Protein AF-A0AAD4Q9Z0-F1 (afdb_monomer_lite)

Structure (mmCIF, N/CA/C/O backbone):
data_AF-A0AAD4Q9Z0-F1
#
_entry.id   AF-A0AAD4Q9Z0-F1
#
loop_
_atom_site.group_PDB
_atom_site.id
_atom_site.type_symbol
_atom_site.label_atom_id
_atom_site.label_alt_id
_atom_site.label_comp_id
_atom_site.label_asym_id
_atom_site.label_entity_id
_atom_site.label_seq_id
_atom_site.pdbx_PDB_ins_code
_atom_site.Cartn_x
_atom_site.Cartn_y
_atom_site.Cartn_z
_atom_site.occupancy
_atom_site.B_iso_or_equiv
_atom_site.auth_seq_id
_atom_site.auth_comp_id
_atom_site.auth_asym_id
_atom_site.auth_atom_id
_atom_site.pdbx_PDB_model_num
ATOM 1 N N . ALA A 1 1 ? -9.300 29.497 -2.563 1.00 42.78 1 ALA A N 1
ATOM 2 C CA . ALA A 1 1 ? -9.870 29.182 -1.239 1.00 42.78 1 ALA A CA 1
ATOM 3 C C . ALA A 1 1 ? -8.711 28.907 -0.290 1.00 42.78 1 ALA A C 1
ATOM 5 O O . ALA A 1 1 ? -7.998 27.943 -0.515 1.00 42.78 1 ALA A O 1
ATOM 6 N N . ASN A 1 2 ? -8.499 29.777 0.702 1.00 52.75 2 ASN A N 1
ATOM 7 C CA . ASN A 1 2 ? -7.398 29.707 1.675 1.00 52.75 2 ASN A CA 1
ATOM 8 C C . ASN A 1 2 ? -7.955 29.456 3.087 1.00 52.75 2 ASN A C 1
ATOM 10 O O . ASN A 1 2 ? -7.625 30.173 4.026 1.00 52.75 2 ASN A O 1
ATOM 14 N N . GLY A 1 3 ? -8.857 28.484 3.236 1.00 47.12 3 GLY A N 1
ATOM 15 C CA . GLY A 1 3 ? -9.073 27.906 4.562 1.00 47.12 3 GLY A CA 1
ATOM 16 C C . GLY A 1 3 ? -7.831 27.077 4.892 1.00 47.12 3 GLY A C 1
ATOM 17 O O . GLY A 1 3 ? -7.337 26.436 3.961 1.00 47.12 3 GLY A O 1
ATOM 18 N N . PRO A 1 4 ? -7.292 27.087 6.128 1.00 50.19 4 PRO A N 1
ATOM 19 C CA . PRO A 1 4 ? -6.265 26.126 6.516 1.00 50.19 4 PRO A CA 1
ATOM 20 C C . PRO A 1 4 ? -6.812 24.756 6.136 1.00 50.19 4 PRO A C 1
ATOM 22 O O . PRO A 1 4 ? -7.835 24.329 6.674 1.00 50.19 4 PRO A O 1
ATOM 25 N N . GLY A 1 5 ? -6.238 24.169 5.079 1.00 47.41 5 GLY A N 1
ATOM 26 C CA . GLY A 1 5 ? -6.745 22.943 4.491 1.00 47.41 5 GLY A CA 1
ATOM 27 C C . GLY A 1 5 ? -6.821 21.961 5.630 1.00 47.41 5 GLY A C 1
ATOM 28 O O . GLY A 1 5 ? -5.785 21.737 6.250 1.00 47.41 5 GLY A O 1
ATOM 29 N N . LEU A 1 6 ? -8.044 21.521 5.955 1.00 47.78 6 LEU A N 1
ATOM 30 C CA . LEU A 1 6 ? -8.348 20.598 7.040 1.00 47.78 6 LEU A CA 1
ATOM 31 C C . LEU A 1 6 ? -7.199 19.597 7.064 1.00 47.78 6 LEU A C 1
ATOM 33 O O . LEU A 1 6 ? -7.098 18.796 6.130 1.00 47.78 6 LEU A O 1
ATOM 37 N N . ALA A 1 7 ? -6.264 19.741 8.013 1.00 48.88 7 ALA A N 1
ATOM 38 C CA . ALA A 1 7 ? -5.163 18.806 8.115 1.00 48.88 7 ALA A CA 1
ATOM 39 C C . ALA A 1 7 ? -5.889 17.488 8.277 1.00 48.88 7 ALA A C 1
ATOM 41 O O . ALA A 1 7 ? -6.678 17.338 9.210 1.00 48.88 7 ALA A O 1
ATOM 42 N N . ALA A 1 8 ? -5.795 16.636 7.262 1.00 56.03 8 ALA A N 1
ATOM 43 C CA . ALA A 1 8 ? -6.448 15.354 7.259 1.00 56.03 8 ALA A CA 1
ATOM 44 C C . ALA A 1 8 ? -6.046 14.706 8.584 1.00 56.03 8 ALA A C 1
ATOM 46 O O . ALA A 1 8 ? -4.898 14.301 8.718 1.00 56.03 8 ALA A O 1
ATOM 47 N N . LEU A 1 9 ? -6.943 14.676 9.583 1.00 54.03 9 LEU A N 1
ATOM 48 C CA . LEU A 1 9 ? -6.650 14.147 10.930 1.00 54.03 9 LEU A CA 1
ATOM 49 C C . LEU A 1 9 ? -6.200 12.675 10.867 1.00 54.03 9 LEU A C 1
ATOM 51 O O . LEU A 1 9 ? -5.682 12.120 11.821 1.00 54.03 9 LEU A O 1
ATOM 55 N N . HIS A 1 10 ? -6.371 12.081 9.692 1.00 54.38 10 HIS A N 1
ATOM 56 C CA . HIS A 1 10 ? -6.006 10.752 9.245 1.00 54.38 10 HIS A CA 1
ATOM 57 C C . HIS A 1 10 ? -4.629 10.641 8.574 1.00 54.38 10 HIS A C 1
ATOM 59 O O . HIS A 1 10 ? -4.269 9.561 8.112 1.00 54.38 10 HIS A O 1
ATOM 65 N N . GLY A 1 11 ? -3.855 11.731 8.484 1.00 52.44 11 GLY A N 1
ATOM 66 C CA . GLY A 1 11 ? -2.413 11.727 8.199 1.00 52.44 11 GLY A CA 1
ATOM 67 C C . GLY A 1 11 ? -1.963 11.166 6.844 1.00 52.44 11 GLY A C 1
ATOM 68 O O . GLY A 1 11 ? -0.774 10.915 6.667 1.00 52.44 11 GLY A O 1
ATOM 69 N N . GLN A 1 12 ? -2.867 10.938 5.887 1.00 60.53 12 GLN A N 1
ATOM 70 C CA . GLN A 1 12 ? -2.547 10.205 4.655 1.00 60.53 12 GLN A CA 1
ATOM 71 C C . GLN A 1 12 ? -2.556 11.094 3.404 1.00 60.53 12 GLN A C 1
ATOM 73 O O . GLN A 1 12 ? -3.458 11.901 3.172 1.00 60.53 12 GLN A O 1
ATOM 78 N N . VAL A 1 13 ? -1.517 10.924 2.581 1.00 60.16 13 VAL A N 1
ATOM 79 C CA . VAL A 1 13 ? -1.184 11.764 1.421 1.00 60.16 13 VAL A CA 1
ATOM 80 C C . VAL A 1 13 ? -1.936 11.303 0.164 1.00 60.16 13 VAL A C 1
ATOM 82 O O . VAL A 1 13 ? -1.313 10.863 -0.792 1.00 60.16 13 VAL A O 1
ATOM 85 N N . GLY A 1 14 ? -3.272 11.375 0.137 1.00 66.25 14 GLY A N 1
ATOM 86 C CA . GLY A 1 14 ? -4.087 11.061 -1.056 1.00 66.25 14 GLY A CA 1
ATOM 87 C C . GLY A 1 14 ? -3.618 9.819 -1.841 1.00 66.25 14 GLY A C 1
ATOM 88 O O . GLY A 1 14 ? -3.220 8.818 -1.256 1.00 66.25 14 GLY A O 1
ATOM 89 N N . HIS A 1 15 ? -3.590 9.889 -3.176 1.00 66.81 15 HIS A N 1
ATOM 90 C CA . HIS A 1 15 ? -3.101 8.781 -4.015 1.00 66.81 15 HIS A CA 1
ATOM 91 C C . HIS A 1 15 ? -1.567 8.603 -4.008 1.00 66.81 15 HIS A C 1
ATOM 93 O O . HIS A 1 15 ? -1.054 7.729 -4.702 1.00 66.81 15 HIS A O 1
ATOM 99 N N . HIS A 1 16 ? -0.824 9.467 -3.312 1.00 75.19 16 HIS A N 1
ATOM 100 C CA . HIS A 1 16 ? 0.640 9.440 -3.265 1.00 75.19 16 HIS A CA 1
ATOM 101 C C . HIS A 1 16 ? 1.180 8.729 -2.021 1.00 75.19 16 HIS A C 1
ATOM 103 O O . HIS A 1 16 ? 2.364 8.400 -1.982 1.00 75.19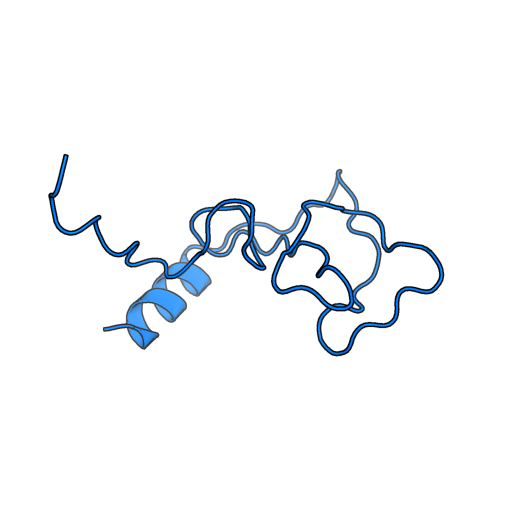 16 HIS A O 1
ATOM 109 N N . GLY A 1 17 ? 0.342 8.538 -1.001 1.00 79.25 17 GLY A N 1
ATOM 110 C CA . GLY A 1 17 ? 0.712 7.928 0.266 1.00 79.25 17 GLY A CA 1
ATOM 111 C C . GLY A 1 17 ? 0.757 6.405 0.202 1.00 79.25 17 GLY A C 1
ATOM 112 O O . GLY A 1 17 ? 0.172 5.780 -0.678 1.00 79.25 17 GLY A O 1
ATOM 113 N N . VAL A 1 18 ? 1.420 5.814 1.200 1.00 85.00 18 VAL A N 1
ATOM 114 C CA . VAL A 1 18 ? 1.520 4.356 1.423 1.00 85.00 18 VAL A CA 1
ATOM 115 C C . VAL A 1 18 ? 0.171 3.648 1.279 1.00 85.00 18 VAL A C 1
ATOM 117 O O . VAL A 1 18 ? 0.105 2.539 0.753 1.00 85.00 18 VAL A O 1
ATOM 120 N N . PHE A 1 19 ? -0.892 4.292 1.749 1.00 82.38 19 PHE A N 1
ATOM 121 C CA . PHE A 1 19 ? -2.262 3.808 1.713 1.00 82.38 19 PHE A CA 1
ATOM 122 C C . PHE A 1 19 ? -3.116 4.849 0.983 1.00 82.38 19 PHE A C 1
ATOM 124 O O . PHE A 1 19 ? -3.099 6.028 1.337 1.00 82.38 19 PHE A O 1
ATOM 131 N N . GLY A 1 20 ? -3.844 4.418 -0.051 1.00 73.31 20 GLY A N 1
ATOM 132 C CA . GLY A 1 20 ? -4.697 5.310 -0.850 1.00 73.31 20 GLY A CA 1
ATOM 133 C C . GLY A 1 20 ? -6.090 5.557 -0.253 1.00 73.31 20 GLY A C 1
ATOM 134 O O . GLY A 1 20 ? -6.797 6.466 -0.679 1.00 73.31 20 GLY A O 1
ATOM 135 N N . CYS A 1 21 ? -6.503 4.742 0.717 1.00 72.25 21 CYS A N 1
ATOM 136 C CA . CYS A 1 21 ? -7.781 4.848 1.417 1.00 72.25 21 CYS A CA 1
ATOM 13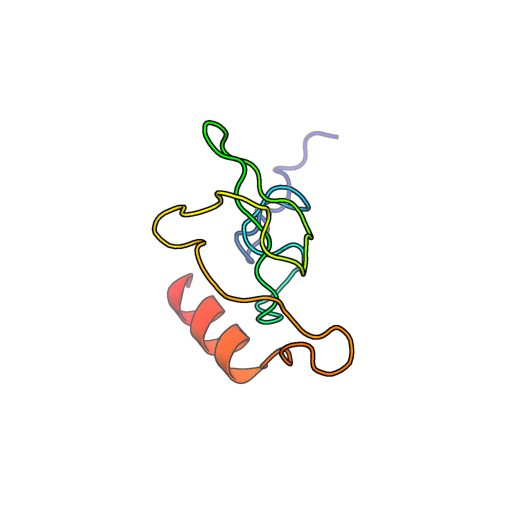7 C C . CYS A 1 21 ? -7.663 5.766 2.643 1.00 72.25 21 CYS A C 1
ATOM 139 O O . CYS A 1 21 ? -6.587 5.912 3.215 1.00 72.25 21 CYS A O 1
ATOM 141 N N . ARG A 1 22 ? -8.776 6.381 3.070 1.00 56.28 22 ARG A N 1
ATOM 142 C CA . ARG A 1 22 ? -8.740 7.413 4.120 1.00 56.28 22 ARG A CA 1
ATOM 143 C C . ARG A 1 22 ? -8.487 6.878 5.535 1.00 56.28 22 ARG A C 1
ATOM 145 O O . ARG A 1 22 ? -8.155 7.681 6.383 1.00 56.28 22 ARG A O 1
ATOM 152 N N . GLU A 1 23 ? -8.557 5.571 5.789 1.00 58.44 23 GLU A N 1
ATOM 153 C CA . GLU A 1 23 ? -8.222 4.958 7.085 1.00 58.44 23 GLU A CA 1
ATOM 154 C C . GLU A 1 23 ? -7.868 3.482 6.886 1.00 58.44 23 GLU A C 1
ATOM 156 O O . GLU A 1 23 ? -8.736 2.704 6.497 1.00 58.44 23 GLU A O 1
ATOM 161 N N . TYR A 1 24 ? -6.609 3.104 7.131 1.00 65.62 24 TYR A N 1
ATOM 162 C CA . TYR A 1 24 ? -6.140 1.742 7.437 1.00 65.62 24 TYR A CA 1
ATOM 163 C C . TYR A 1 24 ? -6.899 0.568 6.785 1.00 65.62 24 TYR A C 1
ATOM 165 O O . TYR A 1 24 ? -7.182 -0.436 7.438 1.00 65.62 24 TYR A O 1
ATOM 173 N N . CYS A 1 25 ? -7.181 0.628 5.480 1.00 75.25 25 CYS A N 1
ATOM 174 C CA . CYS A 1 25 ? -7.805 -0.492 4.767 1.00 75.25 25 CYS A CA 1
ATOM 175 C C . CYS A 1 25 ? -6.873 -1.711 4.658 1.00 75.25 25 CYS A C 1
ATOM 177 O O . CYS A 1 25 ? -7.228 -2.688 4.017 1.00 75.25 25 CYS A O 1
ATOM 179 N N . GLY A 1 26 ? -5.660 -1.642 5.222 1.00 80.06 26 GLY A N 1
ATOM 180 C CA . GLY A 1 26 ? -4.630 -2.679 5.160 1.00 80.06 26 GLY A CA 1
ATOM 181 C C . GLY A 1 26 ? -3.985 -2.831 3.781 1.00 80.06 26 GLY A C 1
ATOM 182 O O . GLY A 1 26 ? -2.937 -3.461 3.665 1.00 80.06 26 GLY A O 1
ATOM 183 N N . LEU A 1 27 ? -4.567 -2.226 2.741 1.00 87.81 27 LEU A N 1
ATOM 184 C CA . LEU A 1 27 ? -4.083 -2.319 1.373 1.00 87.81 27 LEU A CA 1
ATOM 185 C C . LEU A 1 27 ? -2.976 -1.300 1.102 1.00 87.81 27 LEU A C 1
ATOM 187 O O . LEU A 1 27 ? -3.224 -0.137 0.773 1.00 87.81 27 LEU A O 1
ATOM 191 N N . ARG A 1 28 ? -1.7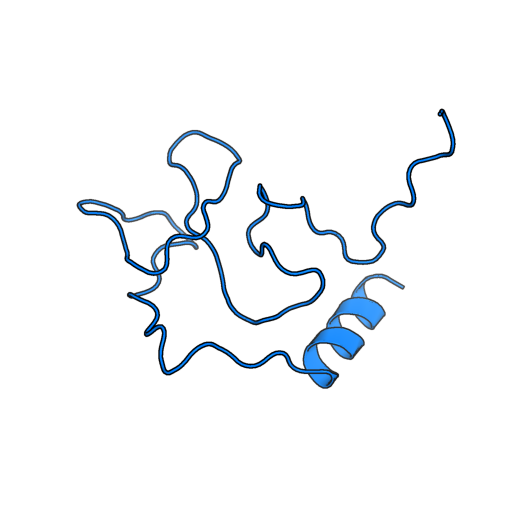39 -1.763 1.247 1.00 88.50 28 ARG A N 1
ATOM 192 C CA . ARG A 1 28 ? -0.536 -0.980 0.986 1.00 88.50 28 ARG A CA 1
ATOM 193 C C . ARG A 1 28 ? -0.236 -0.888 -0.517 1.00 88.50 28 ARG A C 1
ATOM 195 O O . ARG A 1 28 ? -0.295 -1.891 -1.222 1.00 88.50 28 ARG A O 1
ATOM 202 N N . GLY A 1 29 ? 0.114 0.307 -0.991 1.00 90.19 29 GLY A N 1
ATOM 203 C CA . GLY A 1 29 ? 0.628 0.541 -2.343 1.00 90.19 29 GLY A CA 1
ATOM 204 C C . GLY A 1 29 ? 2.128 0.249 -2.482 1.00 90.19 29 GLY A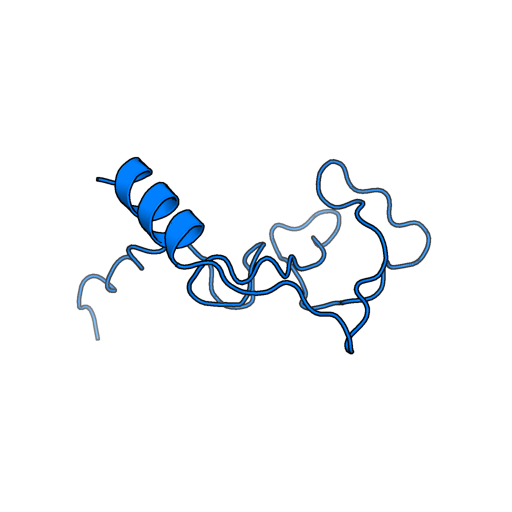 C 1
ATOM 205 O O . GLY A 1 29 ? 2.834 0.011 -1.504 1.00 90.19 29 GLY A O 1
ATOM 206 N N . ARG A 1 30 ? 2.647 0.327 -3.709 1.00 93.38 30 ARG A N 1
ATOM 207 C CA . ARG A 1 30 ? 4.066 0.113 -4.035 1.00 93.38 30 ARG A CA 1
ATOM 208 C C . ARG A 1 30 ? 4.822 1.427 -4.083 1.00 93.38 30 ARG A C 1
ATOM 210 O O . ARG A 1 30 ? 4.457 2.310 -4.851 1.00 93.38 30 ARG A O 1
ATOM 217 N N . HIS A 1 31 ? 5.888 1.548 -3.304 1.00 93.50 31 HIS A N 1
ATOM 218 C CA . HIS A 1 31 ? 6.738 2.732 -3.313 1.00 93.50 31 HIS A CA 1
ATOM 219 C C . HIS A 1 31 ? 7.533 2.835 -4.615 1.00 93.50 31 HIS A C 1
ATOM 221 O O . HIS A 1 31 ? 8.126 1.853 -5.065 1.00 93.50 31 HIS A O 1
ATOM 227 N N . LYS A 1 32 ? 7.605 4.028 -5.194 1.00 92.88 32 LYS A N 1
ATOM 228 C CA . LYS A 1 32 ? 8.445 4.332 -6.347 1.00 92.88 32 LYS A CA 1
ATOM 229 C C . LYS A 1 32 ? 9.920 4.340 -5.923 1.00 92.88 32 LYS A C 1
ATOM 231 O O . LYS A 1 32 ? 10.295 5.161 -5.089 1.00 92.88 32 LYS A O 1
ATOM 236 N N . PRO A 1 33 ? 10.794 3.507 -6.510 1.00 92.00 33 PRO A N 1
ATOM 237 C CA . PRO A 1 33 ? 12.227 3.610 -6.253 1.00 92.00 33 PRO A CA 1
ATOM 238 C C . PRO A 1 33 ? 12.747 5.011 -6.609 1.00 92.00 33 PRO A C 1
ATOM 240 O O . PRO A 1 33 ? 12.420 5.550 -7.667 1.00 92.00 33 PRO A O 1
ATOM 243 N N . GLY A 1 34 ? 13.521 5.621 -5.708 1.00 92.44 34 GLY A N 1
ATOM 244 C CA . GLY A 1 34 ? 14.104 6.953 -5.914 1.00 92.44 34 GLY A CA 1
ATOM 245 C C . GLY A 1 34 ? 13.118 8.130 -5.879 1.00 92.44 34 GLY A C 1
ATOM 246 O O . GLY A 1 34 ? 13.504 9.243 -6.222 1.00 92.44 34 GLY A O 1
ATOM 247 N N . GLY A 1 35 ? 11.858 7.926 -5.482 1.00 90.69 35 GLY A N 1
ATOM 248 C CA . GLY A 1 35 ? 10.882 9.008 -5.328 1.00 90.69 35 GLY A CA 1
ATOM 249 C C . GLY A 1 35 ? 9.981 8.802 -4.111 1.00 90.69 35 GLY A C 1
ATOM 250 O O . GLY A 1 35 ? 9.942 7.701 -3.589 1.00 90.69 35 GLY A O 1
ATOM 251 N N . PRO A 1 36 ? 9.236 9.825 -3.661 1.00 88.25 36 PRO A N 1
ATOM 252 C CA . PRO A 1 36 ? 8.447 9.756 -2.424 1.00 88.25 36 PRO A CA 1
ATOM 253 C C . PRO A 1 36 ? 7.041 9.154 -2.605 1.00 88.25 36 PRO A C 1
ATOM 255 O O . PRO A 1 36 ? 6.228 9.180 -1.683 1.00 88.25 36 PRO A O 1
ATOM 258 N N . HIS A 1 37 ? 6.705 8.693 -3.809 1.00 89.19 37 HIS A N 1
ATOM 259 C CA . HIS A 1 37 ? 5.334 8.353 -4.184 1.00 89.19 37 HIS A CA 1
ATOM 260 C C . HIS A 1 37 ? 5.056 6.861 -4.070 1.00 89.19 37 HIS A C 1
ATOM 262 O O . HIS A 1 37 ? 5.932 6.038 -4.321 1.00 89.19 37 HIS A O 1
ATOM 268 N N . TYR A 1 38 ? 3.806 6.522 -3.783 1.00 90.94 38 TYR A N 1
ATOM 269 C CA . TYR A 1 38 ? 3.288 5.164 -3.853 1.00 90.94 38 TYR A CA 1
ATOM 270 C C . TYR A 1 38 ? 2.279 5.026 -4.995 1.00 90.94 38 TYR A C 1
ATOM 272 O O . TYR A 1 38 ? 1.567 5.972 -5.326 1.00 90.94 38 TYR A O 1
ATOM 280 N N . TYR A 1 39 ? 2.213 3.835 -5.585 1.00 90.00 39 TYR A N 1
ATOM 281 C CA . TYR A 1 39 ? 1.255 3.472 -6.625 1.00 90.00 39 TYR A CA 1
ATOM 282 C C . TYR A 1 39 ? 0.308 2.370 -6.135 1.00 90.00 39 TYR A C 1
ATOM 284 O O . TYR A 1 39 ? 0.750 1.467 -5.419 1.00 90.00 39 TYR A O 1
ATOM 292 N N . PRO A 1 40 ? -0.973 2.373 -6.545 1.00 88.81 40 PRO A N 1
ATOM 293 C CA . PRO A 1 40 ? -1.947 1.345 -6.178 1.00 88.81 40 PRO A CA 1
ATOM 294 C C . PRO A 1 40 ? -1.750 0.055 -7.000 1.00 88.81 40 PRO A C 1
ATOM 296 O O . PRO A 1 40 ? -2.645 -0.392 -7.711 1.00 88.81 40 PRO A O 1
ATOM 299 N N . ALA A 1 41 ? -0.554 -0.533 -6.938 1.00 91.81 41 ALA A N 1
ATOM 300 C CA . ALA A 1 41 ? -0.207 -1.763 -7.640 1.00 91.81 41 ALA A CA 1
ATOM 301 C C . ALA A 1 41 ? -0.310 -2.975 -6.700 1.00 91.81 41 ALA A C 1
ATOM 303 O O . ALA A 1 41 ? 0.430 -3.091 -5.724 1.00 91.81 41 ALA A O 1
ATOM 304 N N . LEU A 1 42 ? -1.224 -3.896 -7.013 1.00 93.94 42 LEU A N 1
ATOM 305 C CA . LEU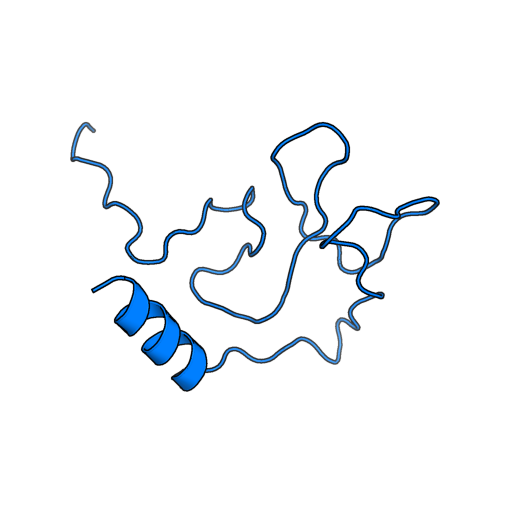 A 1 42 ? -1.405 -5.131 -6.240 1.00 93.94 42 LEU A CA 1
ATOM 306 C C . LEU A 1 42 ? -0.252 -6.116 -6.470 1.00 93.94 42 LEU A C 1
ATOM 308 O O . LEU A 1 42 ? 0.191 -6.797 -5.544 1.00 93.94 42 LEU A O 1
ATOM 312 N N . LEU A 1 43 ? 0.271 -6.142 -7.696 1.00 95.31 43 LEU A N 1
ATOM 313 C CA . LEU A 1 43 ? 1.388 -6.995 -8.076 1.00 95.31 43 LEU A CA 1
ATOM 314 C C . LEU A 1 43 ? 2.725 -6.351 -7.696 1.00 95.31 43 LEU A C 1
ATOM 316 O O . LEU A 1 43 ? 2.898 -5.132 -7.788 1.00 95.31 43 LEU A O 1
ATOM 320 N N . LYS A 1 44 ? 3.671 -7.181 -7.261 1.00 95.00 44 LYS A N 1
ATOM 321 C CA . LYS A 1 44 ? 5.063 -6.811 -7.025 1.00 95.00 44 LYS A CA 1
ATOM 322 C C . LYS A 1 44 ? 5.760 -6.660 -8.386 1.00 95.00 44 LYS A C 1
ATOM 324 O O . LYS A 1 44 ? 5.715 -7.602 -9.179 1.00 95.00 44 LYS A O 1
ATOM 329 N N . PRO A 1 45 ? 6.368 -5.500 -8.692 1.00 93.25 45 PRO A N 1
ATOM 330 C CA . PRO A 1 45 ? 7.117 -5.334 -9.934 1.00 93.25 45 PRO A CA 1
ATOM 331 C C . PRO A 1 45 ? 8.328 -6.278 -10.005 1.00 93.25 45 PRO A C 1
ATOM 333 O O . PRO A 1 45 ? 8.823 -6.751 -8.982 1.00 93.25 45 PRO A O 1
ATOM 336 N N . THR A 1 46 ? 8.824 -6.536 -11.212 1.00 93.75 46 THR A N 1
ATOM 337 C CA . THR A 1 46 ? 10.060 -7.303 -11.425 1.00 93.75 46 THR A CA 1
ATOM 338 C C . THR A 1 46 ? 11.264 -6.538 -10.873 1.00 93.75 46 TH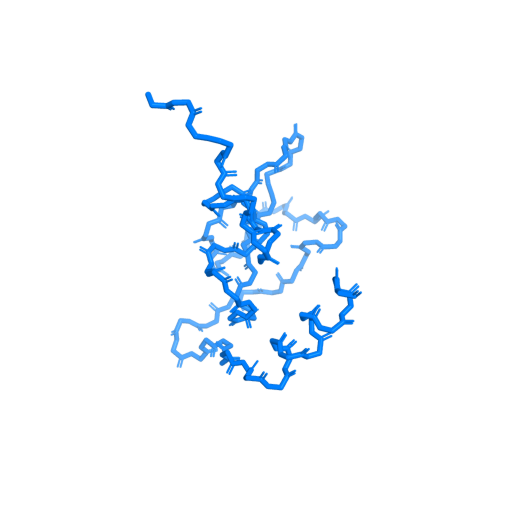R A C 1
ATOM 340 O O . THR A 1 46 ? 11.284 -5.308 -10.926 1.00 93.75 46 THR A O 1
ATOM 343 N N . ASP A 1 47 ? 12.238 -7.259 -10.309 1.00 92.19 47 ASP A N 1
ATOM 344 C CA . ASP A 1 47 ? 13.451 -6.698 -9.688 1.00 92.19 47 ASP A CA 1
ATOM 345 C C . ASP A 1 47 ? 13.170 -5.618 -8.628 1.00 92.19 47 ASP A C 1
ATOM 347 O O . ASP A 1 47 ? 13.938 -4.679 -8.413 1.00 92.19 47 ASP A O 1
ATOM 351 N N . TYR A 1 48 ? 12.036 -5.756 -7.939 1.00 92.69 48 TYR A N 1
ATOM 352 C CA . TYR A 1 48 ? 11.592 -4.837 -6.906 1.00 92.69 48 TYR A CA 1
ATOM 353 C C . TYR A 1 48 ? 11.882 -5.409 -5.522 1.00 92.69 48 TYR A C 1
ATOM 355 O O . TYR A 1 48 ? 11.172 -6.301 -5.064 1.00 92.69 48 TYR A O 1
ATOM 363 N N . ALA A 1 49 ? 12.902 -4.869 -4.855 1.00 92.38 49 ALA A N 1
ATOM 364 C CA . ALA A 1 49 ? 13.272 -5.218 -3.485 1.00 92.38 49 ALA A CA 1
ATOM 365 C C . ALA A 1 49 ? 13.523 -3.947 -2.667 1.00 92.38 49 ALA A C 1
ATOM 367 O O . ALA A 1 49 ? 14.660 -3.582 -2.366 1.00 92.38 49 ALA A O 1
ATOM 368 N N . LEU A 1 50 ? 12.450 -3.215 -2.359 1.00 92.75 50 LEU A N 1
ATOM 369 C CA . LEU A 1 50 ? 12.565 -1.986 -1.585 1.00 92.75 50 LEU A CA 1
ATOM 370 C C . LEU A 1 50 ? 12.350 -2.260 -0.086 1.00 92.75 50 LEU A C 1
ATOM 372 O O . LEU A 1 50 ? 11.267 -2.729 0.285 1.00 92.75 50 LEU A O 1
ATOM 376 N N . PRO A 1 51 ? 13.310 -1.908 0.794 1.00 91.81 51 PRO A N 1
ATOM 377 C CA . PRO A 1 51 ? 13.163 -2.076 2.234 1.00 91.81 51 PRO A CA 1
ATOM 378 C C . PRO A 1 51 ? 11.854 -1.483 2.753 1.00 91.81 51 PRO A C 1
ATOM 380 O O . PRO A 1 51 ? 11.503 -0.336 2.480 1.00 91.81 51 PRO A O 1
ATOM 383 N N . GLY A 1 52 ? 11.098 -2.299 3.482 1.00 89.38 52 GLY A N 1
ATOM 384 C CA . GLY A 1 52 ? 9.808 -1.907 4.034 1.00 89.38 52 GLY A CA 1
ATOM 385 C C . GLY A 1 52 ? 8.648 -1.864 3.036 1.00 89.38 52 GLY A C 1
ATOM 386 O O . GLY A 1 52 ? 7.530 -1.667 3.494 1.00 89.38 52 GLY A O 1
ATOM 387 N N . CYS A 1 53 ? 8.847 -2.073 1.729 1.00 92.19 53 CYS A N 1
ATOM 388 C CA . CYS A 1 53 ? 7.777 -2.163 0.720 1.00 92.19 53 CYS A CA 1
ATOM 389 C C . CYS A 1 53 ? 7.806 -3.481 -0.087 1.00 92.19 53 CYS A C 1
ATOM 391 O O . CYS A 1 53 ? 7.146 -3.593 -1.118 1.00 92.19 53 CYS A O 1
ATOM 393 N N . ASP A 1 54 ? 8.535 -4.489 0.394 1.00 93.88 54 ASP A N 1
ATOM 394 C CA . ASP A 1 54 ? 8.863 -5.719 -0.344 1.00 93.88 54 ASP A CA 1
ATOM 395 C C . ASP A 1 54 ? 7.806 -6.846 -0.283 1.00 93.88 54 ASP A C 1
ATOM 397 O O . ASP A 1 54 ? 8.078 -7.996 -0.622 1.00 93.88 54 ASP A O 1
ATOM 401 N N . HIS A 1 55 ? 6.588 -6.530 0.161 1.00 93.12 55 HIS A N 1
ATOM 402 C CA . HIS A 1 55 ? 5.520 -7.515 0.372 1.00 93.12 55 HIS A CA 1
ATOM 403 C C . HIS A 1 55 ? 5.111 -8.260 -0.914 1.00 93.12 55 HIS A C 1
ATOM 405 O O . HIS A 1 55 ? 5.259 -7.739 -2.021 1.00 93.12 55 HIS A O 1
ATOM 411 N N . ASP A 1 56 ? 4.534 -9.452 -0.780 1.00 94.44 56 ASP A N 1
ATOM 412 C CA . ASP A 1 56 ? 4.070 -10.249 -1.923 1.00 94.44 56 ASP A CA 1
ATOM 413 C C . ASP A 1 56 ? 2.882 -9.613 -2.658 1.00 94.44 56 ASP A C 1
ATOM 415 O O . ASP A 1 56 ? 2.367 -8.550 -2.282 1.00 94.44 56 ASP A O 1
ATOM 419 N N . ASN A 1 57 ? 2.478 -10.253 -3.758 1.00 95.19 57 ASN A N 1
ATOM 420 C CA . ASN A 1 57 ? 1.272 -9.905 -4.499 1.00 95.19 57 ASN A CA 1
ATOM 421 C C . ASN A 1 57 ? 0.051 -9.923 -3.576 1.00 95.19 57 ASN A C 1
ATOM 423 O O . ASN A 1 57 ? -0.105 -10.817 -2.746 1.00 95.19 57 ASN A O 1
ATOM 427 N N . VAL A 1 58 ? -0.840 -8.956 -3.769 1.00 93.25 58 VAL A N 1
ATOM 428 C CA . VAL A 1 58 ? -2.145 -8.957 -3.111 1.00 93.25 58 VAL A CA 1
ATOM 429 C C . VAL A 1 58 ? -3.166 -9.569 -4.061 1.00 93.25 58 VAL A C 1
ATOM 431 O O . VAL A 1 58 ? -3.322 -9.099 -5.189 1.00 93.25 58 VAL A O 1
ATOM 434 N N . ASP A 1 59 ? -3.863 -10.605 -3.601 1.00 94.19 59 ASP A N 1
ATOM 435 C CA . ASP A 1 59 ? -4.994 -11.177 -4.326 1.00 94.19 59 ASP A CA 1
ATOM 436 C C . ASP A 1 59 ? -6.186 -10.211 -4.285 1.00 94.19 59 ASP A C 1
ATOM 438 O O . ASP A 1 59 ? -6.666 -9.823 -3.218 1.00 94.19 59 ASP A O 1
ATOM 442 N N . VAL A 1 60 ? -6.678 -9.831 -5.464 1.00 91.62 60 VAL A N 1
ATOM 443 C CA . VAL A 1 60 ? -7.822 -8.923 -5.616 1.00 91.62 60 VAL A CA 1
ATOM 444 C C . VAL A 1 60 ? -9.120 -9.518 -5.066 1.00 91.62 60 VAL A C 1
ATOM 446 O O . VAL A 1 60 ? -10.009 -8.772 -4.660 1.00 91.62 60 VAL A O 1
ATOM 449 N N . TYR A 1 61 ? -9.230 -10.845 -5.005 1.00 94.06 61 TYR A N 1
ATOM 450 C CA . TYR A 1 61 ? -10.393 -11.529 -4.438 1.00 94.06 61 TYR A CA 1
ATOM 451 C C . TYR A 1 61 ? -10.304 -11.688 -2.917 1.00 94.06 61 TYR A C 1
ATOM 453 O O . TYR A 1 61 ? -11.296 -12.034 -2.276 1.00 94.06 61 TYR A O 1
ATOM 461 N N . ASN A 1 62 ? -9.145 -11.385 -2.326 1.00 91.50 62 ASN A N 1
ATOM 462 C CA . ASN A 1 62 ? -8.890 -11.496 -0.896 1.00 91.50 62 ASN A CA 1
ATOM 463 C C . ASN A 1 62 ? -8.161 -10.254 -0.362 1.00 91.50 62 ASN A C 1
ATOM 465 O O . ASN A 1 62 ? -7.069 -10.327 0.208 1.00 91.50 62 ASN A O 1
ATOM 469 N N . LEU A 1 63 ? -8.773 -9.087 -0.574 1.00 88.00 63 LEU A N 1
ATOM 470 C CA . LEU A 1 63 ? -8.224 -7.822 -0.097 1.00 88.00 63 LEU A CA 1
ATOM 471 C C . LEU A 1 63 ? -8.244 -7.739 1.441 1.00 88.00 63 LEU A C 1
ATOM 473 O O . LEU A 1 63 ? -9.179 -8.236 2.081 1.00 88.00 63 LEU A O 1
ATOM 477 N N . PRO A 1 64 ? -7.260 -7.049 2.050 1.00 85.38 64 PRO A N 1
ATOM 478 C CA . PRO A 1 64 ? -7.279 -6.771 3.477 1.00 85.38 64 PRO A CA 1
ATOM 479 C C . PRO A 1 64 ? -8.554 -6.017 3.865 1.00 85.38 64 PRO A C 1
ATOM 481 O O . PRO A 1 64 ? -9.015 -5.118 3.158 1.00 85.38 64 PRO A O 1
ATOM 484 N N . LYS A 1 65 ? -9.138 -6.394 5.003 1.00 82.50 65 LYS A N 1
ATOM 485 C CA . LYS A 1 65 ? -10.323 -5.721 5.537 1.00 82.50 65 LYS A CA 1
ATOM 486 C C . LYS A 1 65 ? -9.895 -4.530 6.378 1.00 82.50 65 LYS A C 1
ATOM 488 O O . LYS A 1 65 ? -8.989 -4.642 7.202 1.00 82.50 65 LYS A O 1
ATOM 493 N N . ALA A 1 66 ? -10.604 -3.417 6.221 1.00 79.75 66 ALA A N 1
ATOM 494 C CA . ALA A 1 66 ? -10.497 -2.313 7.161 1.00 79.75 66 ALA A CA 1
ATOM 495 C C . ALA A 1 66 ? -10.926 -2.775 8.565 1.00 79.75 66 ALA A C 1
ATOM 497 O O . ALA A 1 66 ? -11.868 -3.558 8.713 1.00 79.75 66 ALA A O 1
ATOM 498 N N . SER A 1 67 ? -10.248 -2.272 9.596 1.00 81.69 67 SER A N 1
ATOM 499 C CA . SER A 1 67 ? -10.553 -2.579 10.993 1.00 81.69 67 SER A CA 1
ATOM 500 C C . SER A 1 67 ? -10.860 -1.302 11.759 1.00 81.69 67 SER A C 1
ATOM 502 O O . SER A 1 67 ? -10.000 -0.435 11.919 1.00 81.69 67 SER A O 1
ATOM 504 N N . SER A 1 68 ? -12.082 -1.212 12.287 1.00 81.75 68 SER A N 1
ATOM 505 C CA . SER A 1 68 ? -12.496 -0.108 13.158 1.00 81.75 68 SER A CA 1
ATOM 506 C C . SER A 1 68 ? -11.622 -0.012 14.407 1.00 81.75 68 SER A C 1
ATOM 508 O O . SER A 1 68 ? -11.271 1.083 14.826 1.00 81.75 68 SER A O 1
ATOM 510 N N . ARG A 1 69 ? -11.192 -1.153 14.960 1.00 85.94 69 ARG A N 1
ATOM 511 C CA . ARG A 1 69 ? -10.269 -1.194 16.098 1.00 85.94 69 ARG A CA 1
ATOM 512 C C . ARG A 1 69 ? -8.911 -0.582 15.752 1.00 85.94 69 ARG A C 1
ATOM 514 O O . ARG A 1 69 ? -8.431 0.259 16.501 1.00 85.94 69 ARG A O 1
ATOM 521 N N . GLN A 1 70 ? -8.311 -0.978 14.625 1.00 80.50 70 GLN A N 1
ATOM 522 C CA . GLN A 1 70 ? -7.019 -0.423 14.193 1.00 80.50 70 GLN A CA 1
ATOM 523 C C . GLN A 1 70 ? -7.123 1.075 13.914 1.00 80.50 70 GLN A C 1
ATOM 525 O O . GLN A 1 70 ? -6.199 1.822 14.229 1.00 80.50 70 GLN A O 1
ATOM 530 N N . TYR A 1 71 ? -8.259 1.508 13.365 1.00 77.81 71 TYR A N 1
ATOM 531 C CA . TYR A 1 71 ? -8.550 2.917 13.177 1.00 77.81 71 TYR A CA 1
ATOM 532 C C . TYR A 1 71 ? -8.587 3.675 14.509 1.00 77.81 71 TYR A C 1
ATOM 534 O O . TYR A 1 71 ? -7.846 4.640 14.681 1.00 77.81 71 TYR A O 1
ATOM 542 N N . SER A 1 72 ? -9.379 3.210 15.479 1.00 82.25 72 SER A N 1
ATOM 543 C CA . SER A 1 72 ? -9.469 3.836 16.803 1.00 82.25 72 SER A CA 1
ATOM 544 C C . SER A 1 72 ? -8.124 3.851 17.536 1.00 82.25 72 SER A C 1
ATOM 546 O O . SER A 1 72 ? -7.751 4.869 18.110 1.00 82.25 72 SER A O 1
ATOM 548 N N . GLU A 1 73 ? -7.358 2.758 17.481 1.00 84.12 73 GLU A N 1
ATOM 549 C CA . GLU A 1 73 ? -6.001 2.697 18.040 1.00 84.12 73 GLU A CA 1
ATOM 550 C C . GLU A 1 73 ? -5.045 3.676 17.340 1.00 84.12 73 GLU A C 1
ATOM 552 O O . GLU A 1 73 ? -4.179 4.253 17.990 1.00 84.12 73 GLU A O 1
ATOM 557 N N . GLY A 1 74 ? -5.183 3.864 16.024 1.00 77.31 74 GLY A N 1
ATOM 558 C CA . GLY A 1 74 ? -4.424 4.848 15.252 1.00 77.31 74 GLY A CA 1
ATOM 559 C C . GLY A 1 74 ? -4.756 6.280 15.640 1.00 77.31 74 GLY A C 1
ATOM 560 O O . GLY A 1 74 ? -3.843 7.057 15.908 1.00 77.31 74 GLY A O 1
ATOM 561 N N . LEU A 1 75 ? -6.044 6.599 15.744 1.00 75.88 75 LEU A N 1
ATOM 562 C CA . LEU A 1 75 ? -6.521 7.915 16.155 1.00 75.88 75 LEU A CA 1
ATOM 563 C C . LEU A 1 75 ? -6.046 8.271 17.570 1.00 75.88 75 LEU A C 1
ATOM 565 O O . LEU A 1 75 ? -5.543 9.368 17.782 1.00 75.88 75 LEU A O 1
ATOM 569 N N . ASN A 1 76 ? -6.105 7.322 18.507 1.00 82.31 76 ASN A N 1
ATOM 570 C CA . ASN A 1 76 ? -5.623 7.516 19.879 1.00 82.31 76 ASN A CA 1
ATOM 571 C C . ASN A 1 76 ? -4.109 7.766 19.983 1.00 82.31 76 ASN A C 1
ATOM 573 O O . ASN A 1 76 ? -3.655 8.215 21.024 1.00 82.31 76 ASN A O 1
ATOM 577 N N . ARG A 1 77 ? -3.309 7.447 18.956 1.00 77.50 77 ARG A N 1
ATOM 578 C CA . ARG A 1 77 ? -1.872 7.785 18.933 1.00 77.50 77 ARG A CA 1
ATOM 579 C C . ARG A 1 77 ? -1.597 9.209 18.447 1.00 77.50 77 ARG A C 1
ATOM 581 O O . ARG A 1 77 ? -0.461 9.661 18.554 1.00 77.50 77 ARG A O 1
ATOM 588 N N . LEU A 1 78 ? -2.587 9.860 17.839 1.00 69.75 78 LEU A N 1
ATOM 589 C CA . LEU A 1 78 ? -2.473 11.202 17.264 1.00 69.75 78 LEU A CA 1
ATOM 590 C C . LEU A 1 78 ? -3.067 12.290 18.171 1.00 69.75 78 LEU A C 1
ATOM 592 O O . LEU A 1 78 ? -2.774 13.465 17.955 1.00 69.75 78 LEU A O 1
ATOM 596 N N . LEU A 1 79 ? -3.908 11.893 19.130 1.00 69.81 79 LEU A N 1
ATOM 597 C CA . LEU A 1 79 ? -4.511 12.739 20.164 1.00 69.81 79 LEU A CA 1
ATOM 598 C C . LEU A 1 79 ? -3.692 12.665 21.455 1.00 69.81 79 LEU A C 1
ATOM 600 O O . LEU A 1 79 ? -3.601 13.713 22.130 1.00 69.81 79 LEU A O 1
#

Organism: NCBI:txid416441

Foldseek 3Di:
DPDPPPCLLQNADAQFGQDNDSFPQVQGFADDVPDSGGHSAQQQDPPDDDVPRRDHHDDPVDGRGGDPVRRVVVSVVSD

pLDDT: mean 79.61, std 15.18, range [42.78, 95.31]

Sequence (79 aa):
ANGPGLAALHGQVGHHGVFGCREYCGLRGRHKPGGPHYYPALLKPTDYALPGCDHDNVDVYNLPKASSRQYSEGLNRLL

Radius of gyration: 14.44 Å; chains: 1; bounding box: 27×41×32 Å

Secondary structure (DSSP, 8-state):
--S-----TT---GGGSSB-SSS--S-B-EEPTTSS-EE--SSPPTT---TTT---PPPTTSPPPP-HHHHHHHHTTT-